Protein AF-Q9VCZ5-F1 (afdb_monomer)

InterPro domains:
  IPR009071 High mobility group box domain [PF00505] (8-77)
  IPR009071 High mobility group box domain [PS50118] (8-77)
  IPR009071 High mobility group box domain [SM00398] (7-78)
  IPR036910 High mobility group box domain superfamily [G3DSA:1.10.30.10] (4-88)
  IPR036910 High mobility group box domain superfamily [SSF47095] (7-81)
  IPR050342 High Mobility Group Box (HMGB) [PTHR48112] (7-77)

Mean predicted aligned error: 16.11 Å

GO terms:
  GO:0005634 nucleus (C, IDA)
  GO:0005705 polytene chromosome interband (C, IDA)
  GO:0005737 cytoplasm (C, IDA)

pLDDT: mean 77.51, std 17.35, range [39.66, 95.44]

Structure (mmCIF, N/CA/C/O backbone):
data_AF-Q9VCZ5-F1
#
_entry.id   AF-Q9VCZ5-F1
#
loop_
_atom_site.group_PDB
_atom_site.id
_atom_site.type_symbol
_atom_site.label_atom_id
_atom_site.label_alt_id
_atom_site.label_comp_id
_atom_site.label_asym_id
_atom_site.label_entity_id
_atom_site.label_seq_id
_atom_site.pdbx_PDB_ins_code
_atom_site.Cartn_x
_atom_site.Cartn_y
_atom_site.Cartn_z
_atom_site.occupancy
_atom_site.B_iso_or_equiv
_atom_site.auth_seq_id
_atom_site.auth_comp_id
_atom_site.auth_asym_id
_atom_site.auth_atom_id
_atom_site.pdbx_PDB_model_num
ATOM 1 N N . MET A 1 1 ? 0.330 -5.936 -29.411 1.00 39.66 1 MET A N 1
ATOM 2 C CA . MET A 1 1 ? 0.244 -4.768 -28.509 1.00 39.66 1 MET A CA 1
ATOM 3 C C . MET A 1 1 ? 1.477 -4.809 -27.631 1.00 39.66 1 MET A C 1
ATOM 5 O O . MET A 1 1 ? 1.481 -5.505 -26.626 1.00 39.66 1 MET A O 1
ATOM 9 N N . SER A 1 2 ? 2.568 -4.212 -28.101 1.00 52.47 2 SER A N 1
ATOM 10 C CA . SER A 1 2 ? 3.845 -4.243 -27.390 1.00 52.47 2 SER A CA 1
ATOM 11 C C . SER A 1 2 ? 3.726 -3.387 -26.136 1.00 52.47 2 SER A C 1
ATOM 13 O O . SER A 1 2 ? 3.218 -2.271 -26.212 1.00 52.47 2 SER A O 1
ATOM 15 N N . ASP A 1 3 ? 4.138 -3.943 -24.999 1.00 54.38 3 ASP A N 1
ATOM 16 C CA . ASP A 1 3 ? 4.230 -3.276 -23.704 1.00 54.38 3 ASP A CA 1
ATOM 17 C C . ASP A 1 3 ? 5.045 -1.981 -23.859 1.00 54.38 3 ASP A C 1
ATOM 19 O O . ASP A 1 3 ? 6.276 -1.980 -23.846 1.00 54.38 3 ASP A O 1
ATOM 23 N N . CYS A 1 4 ? 4.359 -0.860 -24.094 1.00 57.72 4 CYS A N 1
ATOM 24 C CA . CYS A 1 4 ? 4.932 0.472 -23.981 1.00 57.72 4 CYS A CA 1
ATOM 25 C C . CYS A 1 4 ? 5.221 0.672 -22.498 1.00 57.72 4 CYS A C 1
ATOM 27 O O . CYS A 1 4 ? 4.365 1.211 -21.804 1.00 57.72 4 CYS A O 1
ATOM 29 N N . GLY A 1 5 ? 6.370 0.141 -22.048 1.00 62.09 5 GLY A N 1
ATOM 30 C CA . GLY A 1 5 ? 6.793 -0.028 -20.657 1.00 62.09 5 GLY A CA 1
ATOM 31 C C . GLY A 1 5 ? 5.864 0.664 -19.682 1.00 62.09 5 GLY A C 1
ATOM 32 O O . GLY A 1 5 ? 6.031 1.857 -19.437 1.00 62.09 5 GLY A O 1
ATOM 33 N N . ALA A 1 6 ? 4.836 -0.047 -19.222 1.00 71.31 6 ALA A N 1
ATOM 34 C CA . ALA A 1 6 ? 3.757 0.579 -18.480 1.00 71.31 6 ALA A CA 1
ATOM 35 C C . ALA A 1 6 ? 4.307 1.207 -17.195 1.00 71.31 6 ALA A C 1
ATOM 37 O O . ALA A 1 6 ? 5.132 0.611 -16.496 1.00 71.31 6 ALA A O 1
ATOM 38 N N . ARG A 1 7 ? 3.848 2.424 -16.877 1.00 81.50 7 ARG A N 1
ATOM 39 C CA . ARG A 1 7 ? 4.188 3.089 -15.616 1.00 81.50 7 ARG A CA 1
ATOM 40 C C . ARG A 1 7 ? 3.918 2.125 -14.450 1.00 81.50 7 ARG A C 1
ATOM 42 O O . ARG A 1 7 ? 2.817 1.567 -14.396 1.00 81.50 7 ARG A O 1
ATOM 49 N N . PRO A 1 8 ? 4.863 1.953 -13.506 1.00 85.00 8 PRO A N 1
ATOM 50 C CA . PRO A 1 8 ? 4.647 1.150 -12.313 1.00 85.00 8 PRO A CA 1
ATOM 51 C C . PRO A 1 8 ? 3.316 1.515 -11.644 1.00 85.00 8 PRO A C 1
ATOM 53 O O . PRO A 1 8 ? 2.961 2.694 -11.548 1.00 85.00 8 PRO A O 1
ATOM 56 N N . LYS A 1 9 ? 2.556 0.510 -11.199 1.00 87.44 9 LYS A N 1
ATOM 57 C CA . LYS A 1 9 ? 1.290 0.722 -10.480 1.00 87.44 9 LYS A CA 1
ATOM 58 C C . LYS A 1 9 ? 1.572 1.090 -9.026 1.00 87.44 9 LYS A C 1
ATOM 60 O O . LYS A 1 9 ? 2.454 0.503 -8.404 1.00 87.44 9 LYS A O 1
ATOM 65 N N . LYS A 1 10 ? 0.803 2.042 -8.488 1.00 89.94 10 LYS A N 1
ATOM 66 C CA . LYS A 1 10 ? 0.902 2.453 -7.081 1.00 89.94 10 LYS A CA 1
ATOM 67 C C . LYS A 1 10 ? 0.556 1.278 -6.154 1.00 89.94 10 LYS A C 1
ATOM 69 O O . LYS A 1 10 ? -0.417 0.574 -6.435 1.00 89.94 10 LYS A O 1
ATOM 74 N N . PRO A 1 11 ? 1.301 1.086 -5.056 1.00 92.19 11 PRO A N 1
ATOM 75 C CA . PRO A 1 11 ? 1.011 0.051 -4.083 1.00 92.19 11 PRO A CA 1
ATOM 76 C C . PRO A 1 11 ? -0.225 0.423 -3.268 1.00 92.19 11 PRO A C 1
ATOM 78 O O . PRO A 1 11 ? -0.639 1.584 -3.196 1.00 92.19 11 PRO A O 1
ATOM 81 N N . ME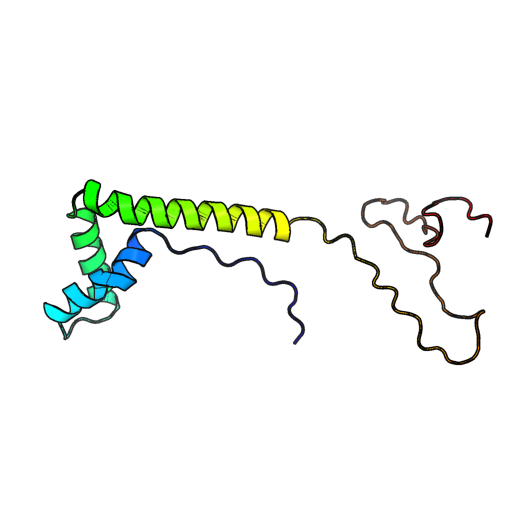T A 1 12 ? -0.822 -0.595 -2.663 1.00 92.38 12 MET A N 1
ATOM 82 C CA . MET A 1 12 ? -2.002 -0.450 -1.821 1.00 92.38 12 MET A CA 1
ATOM 83 C C . MET A 1 12 ? -1.609 0.173 -0.476 1.00 92.38 12 MET A C 1
ATOM 85 O O . MET A 1 12 ? -0.525 -0.084 0.042 1.00 92.38 12 MET A O 1
ATOM 89 N N . SER A 1 13 ? -2.485 1.002 0.092 1.00 93.44 13 SER A N 1
ATOM 90 C CA . SER A 1 13 ? -2.275 1.572 1.426 1.00 93.44 13 SER A CA 1
ATOM 91 C C . SER A 1 13 ? -2.503 0.530 2.527 1.00 93.44 13 SER A C 1
ATOM 93 O O . SER A 1 13 ? -3.158 -0.486 2.297 1.00 93.44 13 SER A O 1
ATOM 95 N N . ALA A 1 14 ? -2.029 0.819 3.743 1.00 94.38 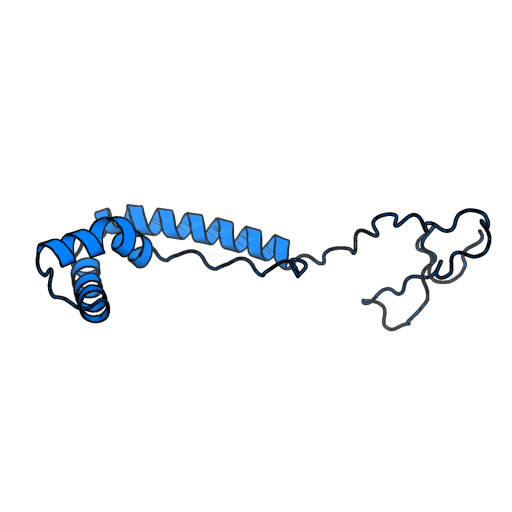14 ALA A N 1
ATOM 96 C CA . ALA A 1 14 ? -2.191 -0.042 4.921 1.00 94.38 14 ALA A CA 1
ATOM 97 C C . ALA A 1 14 ? -3.651 -0.463 5.150 1.00 94.38 14 ALA A C 1
ATOM 99 O O . ALA A 1 14 ? -3.954 -1.644 5.292 1.00 94.38 14 ALA A O 1
ATOM 100 N N . PHE A 1 15 ? -4.567 0.506 5.068 1.00 93.75 15 PHE A N 1
ATOM 101 C CA . PHE A 1 15 ? -6.004 0.264 5.162 1.00 93.75 15 PHE A CA 1
ATOM 102 C C . PHE A 1 15 ? -6.500 -0.725 4.101 1.00 93.75 15 PHE A C 1
ATOM 104 O O . PHE A 1 15 ? -7.271 -1.623 4.413 1.00 93.75 15 PHE A O 1
ATOM 111 N N . MET A 1 16 ? -6.048 -0.595 2.850 1.00 94.12 16 MET A N 1
ATOM 112 C CA . MET A 1 16 ? -6.469 -1.488 1.765 1.00 94.12 16 MET A CA 1
ATOM 113 C C . MET A 1 16 ? -5.896 -2.900 1.927 1.00 94.12 16 MET A C 1
ATOM 115 O O . MET A 1 16 ? -6.578 -3.867 1.592 1.00 94.12 16 MET A O 1
ATOM 119 N N . LEU A 1 17 ? -4.674 -3.031 2.456 1.00 94.12 17 LEU A N 1
ATOM 120 C CA . LEU A 1 17 ? -4.080 -4.329 2.788 1.00 94.12 17 LEU A CA 1
ATOM 121 C C . LEU A 1 17 ? -4.907 -5.043 3.863 1.00 94.12 17 LEU A C 1
ATOM 123 O O . LEU A 1 17 ? -5.332 -6.176 3.642 1.00 94.12 17 LEU A O 1
ATOM 127 N N . TRP A 1 18 ? -5.215 -4.349 4.961 1.00 94.81 18 TRP A N 1
ATOM 128 C CA . TRP A 1 18 ? -6.066 -4.869 6.033 1.00 94.81 18 TRP A CA 1
ATOM 129 C C . TRP A 1 18 ? -7.493 -5.178 5.558 1.00 94.81 18 TRP A C 1
ATOM 131 O O . TRP A 1 18 ? -8.046 -6.238 5.847 1.00 94.81 18 TRP A O 1
ATOM 141 N N . MET A 1 19 ? -8.092 -4.284 4.765 1.00 93.88 19 MET A N 1
ATOM 142 C CA . MET A 1 19 ? -9.443 -4.468 4.235 1.00 93.88 19 MET A CA 1
ATOM 143 C C . MET A 1 19 ? -9.530 -5.739 3.373 1.00 93.88 19 MET A C 1
ATOM 145 O O . MET A 1 19 ? -10.522 -6.465 3.440 1.00 93.88 19 MET A O 1
ATOM 149 N N . ASN A 1 20 ? -8.496 -6.035 2.582 1.00 93.19 20 ASN A N 1
ATOM 150 C CA . ASN A 1 20 ? -8.459 -7.224 1.732 1.00 93.19 20 ASN A CA 1
ATOM 151 C C . ASN A 1 20 ? -8.139 -8.515 2.495 1.00 93.19 20 ASN A C 1
ATOM 153 O O . ASN A 1 20 ? -8.629 -9.574 2.101 1.00 93.19 20 ASN A O 1
ATOM 157 N N . SER A 1 21 ? -7.330 -8.451 3.554 1.00 91.38 21 SER A N 1
ATOM 158 C CA . SER A 1 21 ? -6.908 -9.631 4.313 1.00 91.38 21 SER A CA 1
ATOM 159 C C . SER A 1 21 ? -7.985 -10.103 5.296 1.00 91.38 21 SER A C 1
ATOM 161 O O . SER A 1 21 ? -8.428 -11.257 5.227 1.00 91.38 21 SER A O 1
ATOM 163 N N . THR A 1 22 ? -8.434 -9.209 6.176 1.00 90.75 22 THR A N 1
ATOM 164 C CA . THR A 1 22 ? -9.311 -9.513 7.317 1.00 90.75 22 THR A CA 1
ATOM 165 C C . THR A 1 22 ? -10.559 -8.644 7.347 1.00 90.75 22 THR A C 1
ATOM 167 O O . THR A 1 22 ? -11.644 -9.182 7.568 1.00 90.75 22 THR A O 1
ATOM 170 N N . GLY A 1 23 ? -10.454 -7.344 7.049 1.00 90.56 23 GLY A N 1
ATOM 171 C CA . GLY A 1 23 ? -11.559 -6.392 7.208 1.00 90.56 23 GLY A CA 1
ATOM 172 C C . GLY A 1 23 ? -12.835 -6.806 6.463 1.00 90.56 23 GLY A C 1
ATOM 173 O O . GLY A 1 23 ? -13.897 -6.923 7.068 1.00 90.56 23 GLY A O 1
ATOM 174 N N . ARG A 1 24 ? -12.741 -7.140 5.167 1.00 91.19 24 ARG A N 1
ATOM 175 C CA . ARG A 1 24 ? -13.900 -7.601 4.372 1.00 91.19 24 ARG A CA 1
ATOM 176 C C . ARG A 1 24 ? -14.535 -8.873 4.915 1.00 91.19 24 ARG A C 1
ATOM 178 O O . ARG A 1 24 ? -15.750 -9.007 4.839 1.00 91.19 24 ARG A O 1
ATOM 185 N N . LYS A 1 25 ? -13.729 -9.820 5.399 1.00 92.12 25 LYS A N 1
ATOM 186 C CA . LYS A 1 25 ? -14.233 -11.101 5.912 1.00 92.12 25 LYS A CA 1
ATOM 187 C C . LYS A 1 25 ? -14.973 -10.894 7.225 1.00 92.12 25 LYS A C 1
ATOM 189 O O . LYS A 1 25 ? -16.052 -11.442 7.388 1.00 92.12 25 LYS A O 1
ATOM 194 N N . HIS A 1 26 ? -14.409 -10.076 8.109 1.00 91.75 26 HIS A N 1
ATOM 195 C CA . HIS A 1 26 ? -15.014 -9.758 9.393 1.00 91.75 26 HIS A CA 1
ATOM 196 C C . HIS A 1 26 ? -16.366 -9.057 9.208 1.00 91.75 26 HIS A C 1
ATOM 198 O O . HIS A 1 26 ? -17.377 -9.532 9.708 1.00 91.75 26 HIS A O 1
ATOM 204 N N . ILE A 1 27 ? -16.416 -8.028 8.358 1.00 92.94 27 ILE A N 1
ATOM 205 C CA . ILE A 1 27 ? -17.655 -7.278 8.111 1.00 92.94 27 ILE A CA 1
ATOM 206 C C . ILE A 1 27 ? -18.703 -8.137 7.405 1.00 92.94 27 ILE A C 1
ATOM 208 O O . ILE A 1 27 ? -19.872 -8.061 7.750 1.00 92.94 27 ILE A O 1
ATOM 212 N N . LYS A 1 28 ? -18.309 -8.978 6.440 1.00 90.56 28 LYS A N 1
ATOM 213 C CA . LYS A 1 28 ? -19.252 -9.897 5.783 1.00 90.56 28 LYS A CA 1
ATOM 214 C C . LYS A 1 28 ? -19.755 -11.008 6.702 1.00 90.56 28 LYS A C 1
ATOM 216 O O . LYS A 1 28 ? -20.814 -11.558 6.432 1.00 90.56 28 LYS A O 1
ATOM 221 N N . ALA A 1 29 ? -18.999 -11.368 7.739 1.00 92.25 29 ALA A N 1
ATOM 222 C CA . ALA A 1 29 ? -19.454 -12.332 8.733 1.00 92.25 29 ALA A CA 1
ATOM 223 C C . ALA A 1 29 ? -20.512 -11.715 9.659 1.00 92.25 29 ALA A C 1
ATOM 225 O O . ALA A 1 29 ? -21.490 -12.382 9.980 1.00 92.25 29 ALA A O 1
ATOM 226 N N . GLU A 1 30 ? -20.344 -10.447 10.046 1.00 91.81 30 GLU A N 1
ATOM 227 C CA . GLU A 1 30 ? -21.342 -9.715 10.840 1.00 91.81 30 GLU A CA 1
ATOM 228 C C . GLU A 1 30 ? -22.558 -9.289 10.005 1.00 91.81 30 GLU A C 1
ATOM 230 O O . GLU A 1 30 ? -23.693 -9.330 10.473 1.00 91.81 30 GLU A O 1
ATOM 235 N N . HIS A 1 31 ? -22.321 -8.900 8.752 1.00 90.81 31 HIS A N 1
ATOM 236 C CA . HIS A 1 31 ? -23.317 -8.345 7.845 1.00 90.81 31 HIS A CA 1
ATOM 237 C C . HIS A 1 31 ? -23.158 -8.934 6.431 1.00 90.81 31 HIS A C 1
ATOM 239 O O . HIS A 1 31 ? -22.560 -8.304 5.549 1.00 90.81 31 HIS A O 1
ATOM 245 N N . PRO A 1 32 ? -23.683 -10.147 6.181 1.00 90.06 32 PRO A N 1
ATOM 246 C CA . PRO A 1 32 ? -23.552 -10.810 4.882 1.00 90.06 32 PRO A CA 1
ATOM 247 C C . PRO A 1 32 ? -24.302 -10.090 3.751 1.00 90.06 32 PRO A C 1
ATOM 249 O O . PRO A 1 32 ? -23.878 -10.180 2.599 1.00 90.06 32 PRO A O 1
ATOM 252 N N . ASP A 1 33 ? -25.358 -9.339 4.079 1.00 92.38 33 ASP A N 1
ATOM 253 C CA . ASP A 1 33 ? -26.207 -8.628 3.112 1.00 92.38 33 ASP A CA 1
ATOM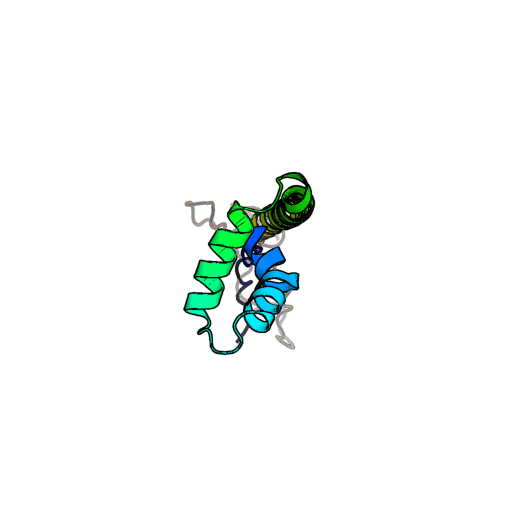 254 C C . ASP A 1 33 ? -25.648 -7.261 2.685 1.00 92.38 33 ASP A C 1
ATOM 256 O O . ASP A 1 33 ? -26.193 -6.621 1.784 1.00 92.38 33 ASP A O 1
ATOM 260 N N . PHE A 1 34 ? -24.561 -6.794 3.310 1.00 91.00 34 PHE A N 1
ATOM 261 C CA . PHE A 1 34 ? -23.997 -5.484 2.998 1.00 91.00 34 PHE A CA 1
ATOM 262 C C . PHE A 1 34 ? -23.428 -5.421 1.581 1.00 91.00 34 PHE A C 1
ATOM 264 O O . PHE A 1 34 ? -22.619 -6.248 1.141 1.00 91.00 34 PHE A O 1
ATOM 271 N N . SER A 1 35 ? -23.782 -4.339 0.892 1.00 93.00 35 SER A N 1
ATOM 272 C CA . SER A 1 35 ? -23.170 -3.941 -0.367 1.00 93.00 35 SER A CA 1
ATOM 273 C C . SER A 1 35 ? -21.677 -3.655 -0.185 1.00 93.00 35 SER A C 1
ATOM 275 O O . SER A 1 35 ? -21.203 -3.265 0.882 1.00 93.00 35 SER A O 1
ATOM 277 N N . VAL A 1 36 ? -20.902 -3.766 -1.268 1.00 90.81 36 VAL A N 1
ATOM 278 C CA . VAL A 1 36 ? -19.459 -3.453 -1.280 1.00 90.81 36 VAL A CA 1
ATOM 279 C C . VAL A 1 36 ? -19.176 -2.032 -0.767 1.00 90.81 36 VAL A C 1
ATOM 281 O O . VAL A 1 36 ? -18.138 -1.790 -0.143 1.00 90.81 36 VAL A O 1
ATOM 284 N N . GLN A 1 37 ? -20.101 -1.098 -1.007 1.00 92.50 37 GLN A N 1
ATOM 285 C CA . GLN A 1 37 ? -19.998 0.275 -0.513 1.00 92.50 37 GLN A CA 1
ATOM 286 C C . GLN A 1 37 ? -20.154 0.336 1.012 1.00 92.50 37 GLN A C 1
ATOM 288 O O . GLN A 1 37 ? -19.309 0.922 1.685 1.00 92.50 37 GLN A O 1
ATOM 293 N N . GLU A 1 38 ? -21.164 -0.335 1.566 1.00 93.81 38 GLU A N 1
ATOM 294 C CA . GLU A 1 38 ? -21.428 -0.390 3.011 1.00 93.81 38 GLU A CA 1
ATOM 295 C C . GLU A 1 38 ? -20.294 -1.095 3.762 1.00 93.81 38 GLU A C 1
ATOM 297 O O . GLU A 1 38 ? -19.821 -0.597 4.785 1.00 93.81 38 GLU A O 1
ATOM 302 N N . VAL A 1 39 ? -19.754 -2.181 3.194 1.00 93.44 39 VAL A N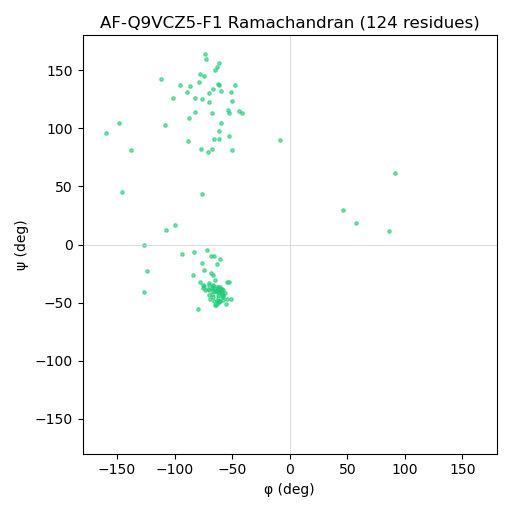 1
ATOM 303 C CA . VAL A 1 39 ? -18.560 -2.860 3.723 1.00 93.44 39 VAL A CA 1
ATOM 304 C C . VAL A 1 39 ? -17.363 -1.908 3.781 1.00 93.44 39 VAL A C 1
ATOM 306 O O . VAL A 1 39 ? -16.585 -1.936 4.732 1.00 93.44 39 VAL A O 1
ATOM 309 N N . SER A 1 40 ? -17.207 -1.037 2.783 1.00 91.81 40 SER A N 1
ATOM 310 C CA . SER A 1 40 ? -16.104 -0.070 2.753 1.00 91.81 40 SER A CA 1
ATOM 311 C C . SER A 1 40 ? -16.260 1.017 3.821 1.00 91.81 40 SER A C 1
ATOM 313 O O . SER A 1 40 ? -15.270 1.383 4.456 1.00 91.81 40 SER A O 1
ATOM 315 N N . VAL A 1 41 ? -17.488 1.495 4.057 1.00 94.00 41 VAL A N 1
ATOM 316 C CA . VAL A 1 41 ? -17.795 2.466 5.122 1.00 94.00 41 VAL A CA 1
ATOM 317 C C . VAL A 1 41 ? -17.531 1.846 6.492 1.00 94.00 41 VAL A C 1
ATOM 319 O O . VAL A 1 41 ? -16.741 2.393 7.265 1.00 94.00 41 VAL A O 1
ATOM 322 N N . LYS A 1 42 ? -18.091 0.659 6.759 1.00 93.56 42 LYS A N 1
ATOM 323 C CA . LYS A 1 42 ? -17.910 -0.038 8.039 1.00 93.56 42 LYS A CA 1
ATOM 324 C C . LYS A 1 42 ? -16.452 -0.408 8.298 1.00 93.56 42 LYS A C 1
ATOM 326 O O . LYS A 1 42 ? -15.953 -0.248 9.409 1.00 93.56 42 LYS A O 1
ATOM 331 N N . GLY A 1 43 ? -15.731 -0.813 7.253 1.00 94.81 43 GLY A N 1
ATOM 332 C CA . GLY A 1 43 ? -14.299 -1.077 7.337 1.00 94.81 43 GLY A CA 1
ATOM 333 C C . GLY A 1 43 ? -13.495 0.165 7.698 1.00 94.81 43 GLY A C 1
ATOM 334 O O . GLY A 1 43 ? -12.550 0.065 8.472 1.00 94.81 43 GLY A O 1
ATOM 335 N N . GLY A 1 44 ? -13.884 1.340 7.201 1.00 94.44 44 GLY A N 1
ATOM 336 C CA . GLY A 1 44 ? -13.274 2.608 7.599 1.00 94.44 44 GLY A CA 1
ATOM 337 C C . GLY A 1 44 ? -13.481 2.936 9.082 1.00 94.44 44 GLY A C 1
ATOM 338 O O . GLY A 1 44 ? -12.550 3.408 9.733 1.00 94.44 44 GLY A O 1
ATOM 339 N N . GLU A 1 45 ? -14.669 2.661 9.626 1.00 94.19 45 GLU A N 1
ATOM 340 C CA . GLU A 1 45 ? -14.967 2.838 11.056 1.00 94.19 45 GLU A CA 1
ATOM 341 C C . GLU A 1 45 ? -14.130 1.898 11.925 1.00 94.19 45 GLU A C 1
ATOM 343 O O . GLU A 1 45 ? -13.424 2.354 12.825 1.00 94.19 45 GLU A O 1
ATOM 348 N N . MET A 1 46 ? -14.147 0.601 11.607 1.00 92.38 46 MET A N 1
ATOM 349 C CA . MET A 1 46 ? -13.357 -0.413 12.309 1.00 92.38 46 MET A CA 1
ATOM 350 C C . MET A 1 46 ? -11.863 -0.097 12.245 1.00 92.38 46 MET A C 1
ATOM 352 O O . MET A 1 46 ? -11.182 -0.137 13.263 1.00 92.38 46 MET A O 1
ATOM 356 N N . TRP A 1 47 ? -11.356 0.299 11.073 1.00 94.38 47 TRP A N 1
ATOM 357 C CA . TRP A 1 47 ? -9.957 0.686 10.918 1.00 94.38 47 TRP A CA 1
ATOM 358 C C . TRP A 1 47 ? -9.577 1.855 11.821 1.00 94.38 47 TRP A C 1
ATOM 360 O O . TRP A 1 47 ? -8.506 1.831 12.415 1.00 94.38 47 TRP A O 1
ATOM 370 N N . ARG A 1 48 ? -10.432 2.874 11.961 1.00 92.94 48 ARG A N 1
ATOM 371 C CA . ARG A 1 48 ? -10.160 3.992 12.877 1.00 92.94 48 ARG A CA 1
ATOM 372 C C . ARG A 1 48 ? -10.165 3.543 14.337 1.00 92.94 48 ARG A C 1
ATOM 374 O O . ARG A 1 48 ? -9.316 4.022 15.083 1.00 92.94 48 ARG A O 1
ATOM 381 N N . ALA A 1 49 ? -11.062 2.626 14.698 1.00 93.75 49 ALA A N 1
ATOM 382 C CA . ALA A 1 49 ? -11.213 2.099 16.053 1.00 93.75 49 ALA A CA 1
ATOM 383 C C . ALA A 1 49 ? -10.110 1.110 16.483 1.00 93.75 49 ALA A C 1
ATOM 385 O O . ALA A 1 49 ? -9.905 0.937 17.680 1.00 93.75 49 ALA A O 1
ATOM 386 N N . MET A 1 50 ? -9.399 0.469 15.547 1.00 91.56 50 MET A N 1
ATOM 387 C CA . MET A 1 50 ? -8.289 -0.437 15.879 1.00 91.56 50 MET A CA 1
ATOM 388 C C . MET A 1 50 ? -7.134 0.281 16.587 1.00 91.56 50 MET A C 1
ATOM 390 O O . MET A 1 50 ? -6.884 1.466 16.346 1.00 91.56 50 MET A O 1
ATOM 394 N N . ALA A 1 51 ? -6.389 -0.461 17.407 1.00 93.38 51 ALA A N 1
ATOM 395 C CA . ALA A 1 51 ? -5.197 0.041 18.078 1.00 93.38 51 ALA A CA 1
ATOM 396 C C . ALA A 1 51 ? -4.094 0.394 17.071 1.00 93.38 51 ALA A C 1
ATOM 398 O O . ALA A 1 51 ? -3.980 -0.211 16.002 1.00 93.38 51 ALA A O 1
ATOM 399 N N . ASP A 1 52 ? -3.261 1.375 17.418 1.00 92.94 52 ASP A N 1
ATOM 400 C CA . ASP A 1 52 ? -2.143 1.766 16.559 1.00 92.94 52 ASP A CA 1
ATOM 401 C C . ASP A 1 52 ? -1.112 0.639 16.428 1.00 92.94 52 ASP A C 1
ATOM 403 O O . ASP A 1 52 ? -0.565 0.459 15.348 1.00 92.94 52 ASP A O 1
ATOM 407 N N . GLU A 1 53 ? -0.949 -0.201 17.453 1.00 93.25 53 GLU A N 1
ATOM 408 C CA . GLU A 1 53 ? -0.098 -1.400 17.420 1.00 93.25 53 GLU A CA 1
ATOM 409 C C . GLU A 1 53 ? -0.498 -2.377 16.305 1.00 93.25 53 GLU A C 1
ATOM 411 O O . GLU A 1 53 ? 0.339 -2.781 15.495 1.00 93.25 53 GLU A O 1
ATOM 416 N N . ASP A 1 54 ? -1.793 -2.677 16.179 1.00 91.19 54 ASP A N 1
ATOM 417 C CA . ASP A 1 54 ? -2.302 -3.536 15.106 1.00 91.19 54 ASP A CA 1
ATOM 418 C C . ASP A 1 54 ? -2.143 -2.874 13.734 1.00 91.19 54 ASP A C 1
ATOM 420 O O . ASP A 1 54 ? -1.890 -3.540 12.727 1.00 91.19 54 ASP A O 1
ATOM 424 N N . LYS A 1 55 ? -2.284 -1.543 13.676 1.00 93.19 55 LYS A N 1
ATOM 425 C CA . LYS A 1 55 ? -2.103 -0.771 12.442 1.00 93.19 55 LYS A CA 1
ATOM 426 C C . LYS A 1 55 ? -0.642 -0.731 12.004 1.00 93.19 55 LYS A C 1
ATOM 428 O O . LYS A 1 55 ? -0.420 -0.710 10.792 1.00 93.19 55 LYS A O 1
ATOM 433 N N . ILE A 1 56 ? 0.321 -0.721 12.932 1.00 95.31 56 ILE A N 1
ATOM 434 C CA . ILE A 1 56 ? 1.760 -0.606 12.639 1.00 95.31 56 ILE A CA 1
ATOM 435 C C . ILE A 1 56 ? 2.189 -1.692 11.656 1.00 95.31 56 ILE A C 1
ATOM 437 O O . ILE A 1 56 ? 2.774 -1.363 10.629 1.00 95.31 56 ILE A O 1
ATOM 441 N N . VAL A 1 57 ? 1.792 -2.950 11.867 1.00 93.19 57 VAL A N 1
ATOM 442 C CA . VAL A 1 57 ? 2.154 -4.066 10.970 1.00 93.19 57 VAL A CA 1
ATOM 443 C C . VAL A 1 57 ? 1.714 -3.800 9.519 1.00 93.19 57 VAL A C 1
ATOM 445 O O . VAL A 1 57 ? 2.461 -4.026 8.562 1.00 93.19 57 VAL A O 1
ATOM 448 N N . TRP A 1 58 ? 0.510 -3.254 9.327 1.00 95.00 58 TRP A N 1
ATOM 449 C CA . TRP A 1 58 ? -0.003 -2.905 7.997 1.00 95.00 58 TRP A CA 1
ATOM 450 C C . TRP A 1 58 ? 0.634 -1.631 7.437 1.00 95.00 58 TRP A C 1
ATOM 452 O O . TRP A 1 58 ? 0.831 -1.521 6.224 1.00 95.00 58 TRP A O 1
ATOM 462 N N . GLN A 1 59 ? 0.938 -0.656 8.295 1.00 94.88 59 GLN A N 1
ATOM 463 C CA . GLN A 1 59 ? 1.608 0.588 7.922 1.00 94.88 59 GLN A CA 1
ATOM 464 C C . GLN A 1 59 ? 3.047 0.342 7.481 1.00 94.88 59 GLN A C 1
ATOM 466 O O . GLN A 1 59 ? 3.458 0.892 6.460 1.00 94.88 59 GLN A O 1
ATOM 471 N N . GLU A 1 60 ? 3.786 -0.516 8.176 1.00 95.44 60 GLU A N 1
ATOM 472 C CA . GLU A 1 60 ? 5.130 -0.948 7.798 1.00 95.44 60 GLU A CA 1
ATOM 473 C C . GLU A 1 60 ? 5.105 -1.669 6.452 1.00 95.44 60 GLU A C 1
ATOM 475 O O . GLU A 1 60 ? 5.841 -1.293 5.540 1.00 95.44 60 GLU A O 1
ATOM 480 N N . SER A 1 61 ? 4.186 -2.624 6.269 1.00 93.00 61 SER A N 1
ATOM 481 C CA . SER A 1 61 ? 4.018 -3.322 4.989 1.00 93.00 61 SER A CA 1
ATOM 482 C C . SER A 1 61 ? 3.719 -2.353 3.835 1.00 93.00 61 SER A C 1
ATOM 484 O O . SER A 1 61 ? 4.356 -2.409 2.779 1.00 93.00 61 SER A O 1
ATOM 486 N N . ALA A 1 62 ? 2.809 -1.396 4.046 1.00 94.31 62 ALA A N 1
ATOM 487 C CA . ALA A 1 62 ? 2.491 -0.373 3.052 1.00 94.31 62 ALA A CA 1
ATOM 488 C C . ALA A 1 62 ? 3.664 0.585 2.789 1.00 94.31 62 ALA A C 1
ATOM 490 O O . ALA A 1 62 ? 3.870 1.013 1.651 1.00 94.31 62 ALA A O 1
ATOM 491 N N . THR A 1 63 ? 4.443 0.916 3.820 1.00 94.81 63 THR A N 1
ATOM 492 C CA . THR A 1 63 ? 5.625 1.781 3.717 1.00 94.81 63 THR A CA 1
ATOM 493 C C . THR A 1 63 ? 6.720 1.105 2.901 1.00 94.81 63 THR A C 1
ATOM 495 O O . THR A 1 63 ? 7.255 1.723 1.978 1.00 94.81 63 THR A O 1
ATOM 498 N N . THR A 1 64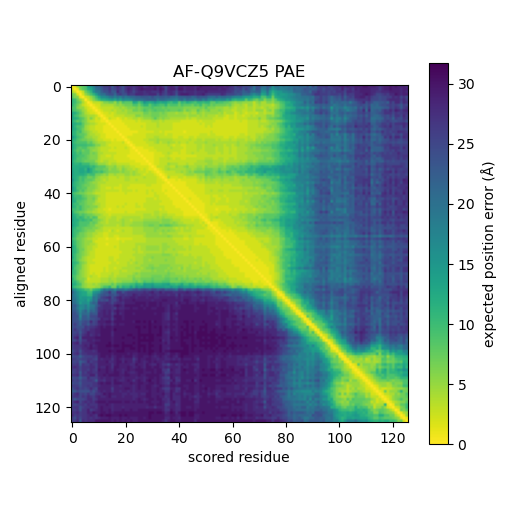 ? 6.986 -0.176 3.156 1.00 94.88 64 THR A N 1
ATOM 499 C CA . THR A 1 64 ? 7.926 -0.992 2.377 1.00 94.88 64 THR A CA 1
ATOM 500 C C . THR A 1 64 ? 7.488 -1.091 0.918 1.00 94.88 64 THR A C 1
ATOM 502 O O . THR A 1 64 ? 8.258 -0.758 0.018 1.00 94.88 64 THR A O 1
ATOM 505 N N . ALA A 1 65 ? 6.216 -1.412 0.659 1.00 93.44 65 ALA A N 1
ATOM 506 C CA . ALA A 1 65 ? 5.686 -1.462 -0.705 1.00 93.44 65 ALA A CA 1
ATOM 507 C C . ALA A 1 65 ? 5.786 -0.100 -1.426 1.00 93.44 65 ALA A C 1
ATOM 509 O O . ALA A 1 65 ? 6.065 -0.031 -2.626 1.00 93.44 65 ALA A O 1
ATOM 510 N N . MET A 1 66 ? 5.590 1.007 -0.700 1.00 92.12 66 MET A N 1
ATOM 511 C CA . MET A 1 66 ? 5.776 2.364 -1.221 1.00 92.12 66 MET A CA 1
ATOM 512 C C . MET A 1 66 ? 7.240 2.680 -1.539 1.00 92.12 66 MET A C 1
ATOM 514 O O . MET A 1 66 ? 7.507 3.369 -2.528 1.00 92.12 66 MET A O 1
ATOM 518 N N . ALA A 1 67 ? 8.188 2.195 -0.737 1.00 94.06 67 ALA A N 1
ATOM 519 C CA . ALA A 1 67 ? 9.614 2.354 -1.000 1.00 94.06 67 ALA A CA 1
ATOM 520 C C . ALA A 1 67 ? 10.020 1.642 -2.301 1.00 94.06 67 ALA A C 1
ATOM 522 O O . ALA A 1 67 ? 10.590 2.280 -3.189 1.00 94.06 67 ALA A O 1
ATOM 523 N N . GLU A 1 68 ? 9.612 0.383 -2.479 1.00 92.44 68 GLU A N 1
ATOM 524 C CA . GLU A 1 68 ? 9.848 -0.371 -3.719 1.00 92.44 68 GLU A CA 1
ATOM 525 C C . GLU A 1 68 ? 9.208 0.300 -4.939 1.00 92.44 68 GLU A C 1
ATOM 527 O O . GLU A 1 68 ? 9.788 0.368 -6.023 1.00 92.44 68 GLU A O 1
ATOM 532 N N . TYR A 1 69 ? 7.991 0.823 -4.780 1.00 92.75 69 TYR A N 1
ATOM 533 C CA . TYR A 1 69 ? 7.309 1.543 -5.848 1.00 92.75 69 TYR A CA 1
ATOM 534 C C . TYR A 1 69 ? 8.073 2.795 -6.284 1.00 92.75 69 TYR A C 1
ATOM 536 O O . TYR A 1 69 ? 8.185 3.063 -7.481 1.00 92.75 69 TYR A O 1
ATOM 544 N N . LYS A 1 70 ? 8.625 3.558 -5.332 1.00 91.06 70 LYS A N 1
ATOM 545 C CA . LYS A 1 70 ? 9.460 4.727 -5.637 1.00 91.06 70 LYS A CA 1
ATOM 546 C C . LYS A 1 70 ? 10.717 4.329 -6.403 1.00 91.06 70 LYS A C 1
ATOM 548 O O . LYS A 1 70 ? 11.104 5.047 -7.320 1.00 91.06 70 LYS A O 1
ATOM 553 N N . GLU A 1 71 ? 11.337 3.202 -6.069 1.00 90.75 71 GLU A N 1
ATOM 554 C CA . GLU A 1 71 ? 12.493 2.690 -6.805 1.00 90.75 71 GLU A CA 1
ATOM 555 C C . GLU A 1 71 ? 12.124 2.284 -8.237 1.00 90.75 71 GLU A C 1
ATOM 557 O O . GLU A 1 71 ? 12.743 2.755 -9.192 1.00 90.75 71 GLU A O 1
ATOM 562 N N . LYS A 1 72 ? 11.043 1.513 -8.405 1.00 88.19 72 LYS A N 1
ATOM 563 C CA . LYS A 1 72 ? 10.517 1.139 -9.728 1.00 88.19 72 LYS A CA 1
ATOM 564 C C . LYS A 1 72 ? 10.168 2.367 -10.566 1.00 88.19 72 LYS A C 1
ATOM 566 O O . LYS A 1 72 ? 10.435 2.391 -11.762 1.00 88.19 72 LYS A O 1
ATOM 571 N N . LEU A 1 73 ? 9.606 3.410 -9.952 1.00 87.38 73 LEU A N 1
ATOM 572 C CA . LEU A 1 73 ? 9.347 4.683 -10.627 1.00 87.38 73 LEU A CA 1
ATOM 573 C C . LEU A 1 73 ? 10.628 5.392 -11.067 1.00 87.38 73 LEU A C 1
ATOM 575 O O . LEU A 1 73 ? 10.641 5.957 -12.155 1.00 87.38 73 LEU A O 1
ATOM 579 N N . LYS A 1 74 ? 11.690 5.381 -10.252 1.00 87.06 74 LYS A N 1
ATOM 580 C CA . LYS A 1 74 ? 12.985 5.965 -10.637 1.00 87.06 74 LYS A CA 1
ATOM 581 C C . LYS A 1 74 ? 13.572 5.240 -11.844 1.00 87.06 74 LYS A C 1
ATOM 583 O O . LYS A 1 74 ? 13.982 5.898 -12.790 1.00 87.06 74 LYS A O 1
ATOM 588 N N . GLN A 1 75 ? 13.552 3.908 -11.833 1.00 82.12 75 GLN A N 1
ATOM 589 C CA . GLN A 1 75 ? 14.008 3.090 -12.961 1.00 82.12 75 GLN A CA 1
ATOM 590 C C . GLN A 1 75 ? 13.148 3.316 -14.212 1.00 82.12 75 GLN A C 1
ATOM 592 O O . GLN A 1 75 ? 13.662 3.346 -15.323 1.00 82.12 75 GLN A O 1
ATOM 597 N N . TRP A 1 76 ? 11.840 3.513 -14.031 1.00 83.31 76 TRP A N 1
ATOM 598 C CA . TRP A 1 76 ? 10.917 3.795 -15.127 1.00 83.31 76 TRP A CA 1
ATOM 599 C C . TRP A 1 76 ? 11.104 5.194 -15.732 1.00 83.31 76 TRP A C 1
ATOM 601 O O . TRP A 1 76 ? 11.016 5.343 -16.947 1.00 83.31 76 TRP A O 1
ATOM 611 N N . ASN A 1 77 ? 11.378 6.199 -14.896 1.00 78.19 77 ASN A N 1
ATOM 612 C CA . ASN A 1 77 ? 11.679 7.569 -15.319 1.00 78.19 77 ASN A CA 1
ATOM 613 C C . ASN A 1 77 ? 13.096 7.725 -15.879 1.00 78.19 77 ASN A C 1
ATOM 615 O O . ASN A 1 77 ? 13.385 8.761 -16.478 1.00 78.19 77 ASN A O 1
ATOM 619 N N . PHE A 1 78 ? 13.994 6.763 -15.641 1.00 72.12 78 PHE A N 1
ATOM 620 C CA . PHE A 1 78 ? 15.335 6.835 -16.198 1.00 72.12 78 PHE A CA 1
ATOM 621 C C . PHE A 1 78 ? 15.205 6.875 -17.722 1.00 72.12 78 PHE A C 1
ATOM 623 O O . PHE A 1 78 ? 14.450 6.062 -18.272 1.00 72.12 78 PHE A O 1
ATOM 630 N N . PRO A 1 79 ? 15.895 7.804 -18.413 1.00 63.03 79 PRO A N 1
ATOM 631 C CA . PRO A 1 79 ? 15.947 7.779 -19.859 1.00 63.03 79 PRO A CA 1
ATOM 632 C C . PRO A 1 79 ? 16.409 6.382 -20.228 1.00 63.03 79 PRO A C 1
ATOM 634 O O . PRO A 1 79 ? 17.520 5.977 -19.887 1.00 63.03 79 PRO A O 1
ATOM 637 N N . LYS A 1 80 ? 15.529 5.600 -20.853 1.00 60.56 80 LYS A N 1
ATOM 638 C CA . LYS A 1 80 ? 15.961 4.375 -21.498 1.00 60.56 80 LYS A CA 1
ATOM 639 C C . LYS A 1 80 ? 16.835 4.880 -22.622 1.00 60.56 80 LYS A C 1
ATOM 641 O O . LYS A 1 80 ? 16.313 5.228 -23.678 1.00 60.56 80 LYS A O 1
ATOM 646 N N . GLU A 1 81 ? 18.133 5.011 -22.346 1.00 53.34 81 GLU A N 1
ATOM 647 C CA . GLU A 1 81 ? 19.140 5.122 -23.379 1.00 53.34 81 GLU A CA 1
ATOM 648 C C . GLU A 1 81 ? 18.729 4.068 -24.375 1.00 53.34 81 GLU A C 1
ATOM 650 O O . GLU A 1 81 ? 18.542 2.905 -23.996 1.00 53.34 81 GLU A O 1
ATOM 655 N N . HIS A 1 82 ? 18.349 4.544 -25.558 1.00 53.09 82 HIS A N 1
ATOM 656 C CA . HIS A 1 82 ? 17.763 3.731 -26.591 1.00 53.09 82 HIS A CA 1
ATOM 657 C C . HIS A 1 82 ? 18.853 2.724 -26.890 1.00 53.09 82 HIS A C 1
ATOM 659 O O . HIS A 1 82 ? 19.776 3.036 -27.640 1.00 53.09 82 HIS A O 1
ATOM 665 N N . ARG A 1 83 ? 18.819 1.578 -26.190 1.00 47.84 83 ARG A N 1
ATOM 666 C CA . ARG A 1 83 ? 19.767 0.494 -26.346 1.00 47.84 83 ARG A CA 1
ATOM 667 C C . ARG A 1 83 ? 19.512 0.133 -27.770 1.00 47.84 83 ARG A C 1
ATOM 669 O O . ARG A 1 83 ? 18.479 -0.460 -28.080 1.00 47.84 83 ARG A O 1
ATOM 676 N N . PHE A 1 84 ? 20.367 0.665 -28.626 1.00 50.34 84 PHE A N 1
ATOM 677 C CA . PHE A 1 84 ? 20.285 0.504 -30.043 1.00 50.34 84 PHE A CA 1
ATOM 678 C C . PHE A 1 84 ? 20.670 -0.949 -30.206 1.00 50.34 84 PHE A C 1
ATOM 680 O O . PHE A 1 84 ? 21.838 -1.270 -30.363 1.00 50.34 84 PHE A O 1
ATOM 687 N N . SER A 1 85 ? 19.702 -1.836 -29.953 1.00 49.38 85 SER A N 1
ATOM 688 C CA . SER A 1 85 ? 19.841 -3.253 -30.172 1.00 49.38 85 SER A CA 1
ATOM 689 C C . SER A 1 85 ? 20.283 -3.294 -31.601 1.00 49.38 85 SER A C 1
ATOM 691 O O . SER A 1 85 ? 19.550 -2.758 -32.442 1.00 49.38 85 SER A O 1
ATOM 693 N N . ASP A 1 86 ? 21.501 -3.786 -31.800 1.00 53.69 86 ASP A N 1
ATOM 694 C CA . ASP A 1 86 ? 22.149 -3.989 -33.076 1.00 53.69 86 ASP A CA 1
ATOM 695 C C . ASP A 1 86 ? 21.172 -4.757 -33.951 1.00 53.69 86 ASP A C 1
ATOM 697 O O . ASP A 1 86 ? 21.180 -5.982 -34.036 1.00 53.69 86 ASP A O 1
ATOM 701 N N . THR A 1 87 ? 20.238 -4.012 -34.533 1.00 49.78 87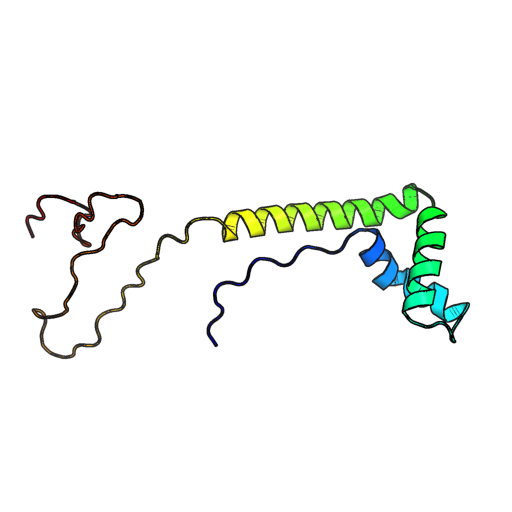 THR A N 1
ATOM 702 C CA . THR A 1 87 ? 19.241 -4.502 -35.452 1.00 49.78 87 THR A CA 1
ATOM 703 C C . THR A 1 87 ? 20.080 -4.631 -36.682 1.00 49.78 87 THR A C 1
ATOM 705 O O . THR A 1 87 ? 20.234 -3.692 -37.463 1.00 49.78 87 THR A O 1
ATOM 708 N N . GLN A 1 88 ? 20.785 -5.754 -36.726 1.00 52.34 88 GLN A N 1
ATOM 709 C CA . GLN A 1 88 ? 21.610 -6.126 -37.832 1.00 52.34 88 GLN A CA 1
ATOM 710 C C . GLN A 1 88 ? 20.639 -6.201 -38.996 1.00 52.34 88 GLN A C 1
ATOM 712 O O . GLN A 1 88 ? 19.764 -7.060 -39.064 1.00 52.34 88 GLN A O 1
ATOM 717 N N . CYS A 1 89 ? 20.725 -5.164 -39.816 1.00 44.44 89 CYS A N 1
ATOM 718 C CA . CYS A 1 89 ? 20.015 -4.979 -41.061 1.00 44.44 89 CYS A CA 1
ATOM 719 C C . CYS A 1 89 ? 20.019 -6.333 -41.793 1.00 44.44 89 CYS A C 1
ATOM 721 O O . CYS A 1 89 ? 21.083 -6.821 -42.177 1.00 44.44 89 CYS A O 1
ATOM 723 N N . ILE A 1 90 ? 18.850 -6.970 -41.946 1.00 54.38 90 ILE A N 1
ATOM 724 C CA . ILE A 1 90 ? 18.680 -8.243 -42.677 1.00 54.38 90 ILE A CA 1
ATOM 725 C C . ILE A 1 90 ? 18.729 -7.952 -44.189 1.00 54.38 90 ILE A C 1
ATOM 727 O O . ILE A 1 90 ? 17.907 -8.426 -44.965 1.00 54.38 90 ILE A O 1
ATOM 731 N N . CYS A 1 91 ? 19.655 -7.107 -44.647 1.00 44.66 91 CYS A N 1
ATOM 732 C CA . CYS A 1 91 ? 19.935 -7.000 -46.068 1.00 44.66 91 CYS A CA 1
ATOM 733 C C . CYS A 1 91 ? 20.999 -8.046 -46.400 1.00 44.66 91 CYS A C 1
ATOM 735 O O . CYS A 1 91 ? 22.212 -7.833 -46.335 1.00 44.66 91 CYS A O 1
ATOM 737 N N . SER A 1 92 ? 20.524 -9.237 -46.740 1.00 51.00 92 SER A N 1
ATOM 738 C CA . SER A 1 92 ? 21.326 -10.191 -47.483 1.00 51.00 92 SER A CA 1
ATOM 739 C C . SER A 1 92 ? 21.915 -9.469 -48.703 1.00 51.00 92 SER A C 1
ATOM 741 O O . SER A 1 92 ? 21.179 -8.917 -49.516 1.00 51.00 92 SER A O 1
ATOM 743 N N . SER A 1 93 ? 23.244 -9.481 -48.824 1.00 54.00 93 SER A N 1
ATOM 744 C CA . SER A 1 93 ? 24.029 -9.244 -50.050 1.00 54.00 93 SER A CA 1
ATOM 745 C C . SER A 1 93 ? 24.437 -7.833 -50.523 1.00 54.00 93 SER A C 1
ATOM 747 O O . SER A 1 93 ? 25.025 -7.752 -51.597 1.00 54.00 93 SER A O 1
ATOM 749 N N . ASN A 1 94 ? 24.315 -6.739 -49.755 1.00 51.09 94 ASN A N 1
ATOM 750 C CA . ASN A 1 94 ? 25.067 -5.517 -50.122 1.00 51.09 94 ASN A CA 1
ATOM 751 C C . ASN A 1 94 ? 25.484 -4.657 -48.917 1.00 51.09 94 ASN A C 1
ATOM 753 O O . ASN A 1 94 ? 24.677 -3.949 -48.321 1.00 51.09 94 ASN A O 1
ATOM 757 N N . THR A 1 95 ? 26.769 -4.710 -48.561 1.00 53.38 95 THR A N 1
ATOM 758 C CA . THR A 1 95 ? 27.345 -4.054 -47.373 1.00 53.38 95 THR A CA 1
ATOM 759 C C . THR A 1 95 ? 27.455 -2.531 -47.473 1.00 53.38 95 THR A C 1
ATOM 761 O O . THR A 1 95 ? 27.791 -1.899 -46.475 1.00 53.38 95 THR A O 1
ATOM 764 N N . ASN A 1 96 ? 27.138 -1.919 -48.619 1.00 53.31 96 ASN A N 1
ATOM 765 C CA . ASN A 1 96 ? 27.277 -0.471 -48.815 1.00 53.31 96 ASN A CA 1
ATOM 766 C C . ASN A 1 96 ? 25.958 0.310 -48.863 1.00 53.31 96 ASN A C 1
ATOM 768 O O . ASN A 1 96 ? 25.964 1.486 -49.226 1.00 53.31 96 ASN A O 1
ATOM 772 N N . GLN A 1 97 ? 24.826 -0.288 -48.476 1.00 47.88 97 GLN A N 1
ATOM 773 C CA . GLN A 1 97 ? 23.557 0.445 -48.488 1.00 47.88 97 GLN A CA 1
ATOM 774 C C . GLN A 1 97 ? 22.583 0.073 -47.359 1.00 47.88 97 GLN A C 1
ATOM 776 O O . GLN A 1 97 ? 21.387 -0.047 -47.599 1.00 47.88 97 GLN A O 1
ATOM 781 N N . CYS A 1 98 ? 23.058 -0.043 -46.109 1.00 46.81 98 CYS A N 1
ATOM 782 C CA . CYS A 1 98 ? 22.166 0.144 -44.950 1.00 46.81 98 CYS A CA 1
ATOM 783 C C . CYS A 1 98 ? 22.139 1.638 -44.590 1.00 46.81 98 CYS A C 1
ATOM 785 O O . CYS A 1 98 ? 23.147 2.171 -44.114 1.00 46.81 98 CYS A O 1
ATOM 787 N N . PRO A 1 99 ? 21.022 2.341 -44.846 1.00 51.38 99 PRO A N 1
ATOM 788 C CA . PRO A 1 99 ? 20.928 3.776 -44.653 1.00 51.38 99 PRO A CA 1
ATOM 789 C C . PRO A 1 99 ? 20.740 4.100 -43.167 1.00 51.38 99 PRO A C 1
ATOM 791 O O . PRO A 1 99 ? 20.061 3.378 -42.443 1.00 51.38 99 PRO A O 1
ATOM 794 N N . THR A 1 100 ? 21.306 5.238 -42.754 1.00 55.66 100 THR A N 1
ATOM 795 C CA . THR A 1 100 ? 21.266 5.868 -41.412 1.00 55.66 100 THR A CA 1
ATOM 796 C C . THR A 1 100 ? 22.407 5.486 -40.442 1.00 55.66 100 THR A C 1
ATOM 798 O O . THR A 1 100 ? 22.214 5.000 -39.326 1.00 55.66 100 THR A O 1
ATOM 801 N N . LEU A 1 101 ? 23.649 5.807 -40.845 1.00 58.16 101 LEU A N 1
ATOM 802 C CA . LEU A 1 101 ? 24.822 5.901 -39.946 1.00 58.16 101 LEU A CA 1
ATOM 803 C C . LEU A 1 101 ? 24.674 7.013 -38.884 1.00 58.16 101 LEU A C 1
ATOM 805 O O . LEU A 1 101 ? 25.403 7.038 -37.891 1.00 58.16 101 LEU A O 1
ATOM 809 N N . PHE A 1 102 ? 23.735 7.927 -39.106 1.00 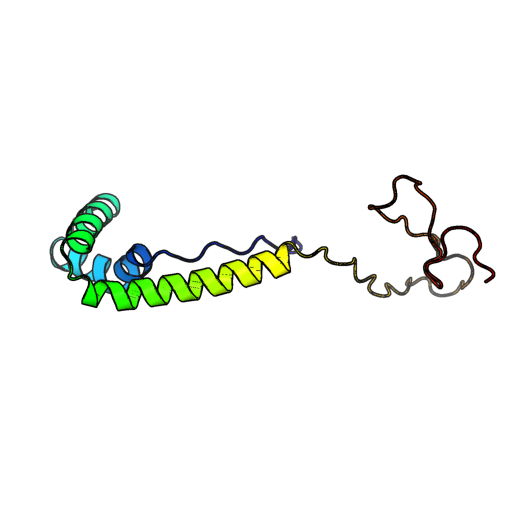60.25 102 PHE A N 1
ATOM 810 C CA . PHE A 1 102 ? 23.539 9.125 -38.312 1.00 60.25 102 PHE A CA 1
ATOM 811 C C . PHE A 1 102 ? 22.371 8.961 -37.343 1.00 60.25 102 PHE A C 1
ATOM 813 O O . PHE A 1 102 ? 21.263 8.610 -37.746 1.00 60.25 102 PHE A O 1
ATOM 820 N N . VAL A 1 103 ? 22.640 9.215 -36.066 1.00 64.81 103 VAL A N 1
ATOM 821 C CA . VAL A 1 103 ? 21.637 9.321 -34.999 1.00 64.81 103 VAL A CA 1
ATOM 822 C C . VAL A 1 103 ? 21.612 10.777 -34.544 1.00 64.81 103 VAL A C 1
ATOM 824 O O . VAL A 1 103 ? 22.661 11.410 -34.495 1.00 64.81 103 VAL A O 1
ATOM 827 N N . TYR A 1 104 ? 20.442 11.320 -34.225 1.00 67.12 104 TYR A N 1
ATOM 828 C CA . TYR A 1 104 ? 20.326 12.657 -33.639 1.00 67.12 104 TYR A CA 1
ATOM 829 C C . TYR A 1 104 ? 20.240 12.539 -32.117 1.00 67.12 104 TYR A C 1
ATOM 831 O O . TYR A 1 104 ? 19.543 11.662 -31.604 1.00 67.12 104 TYR A O 1
A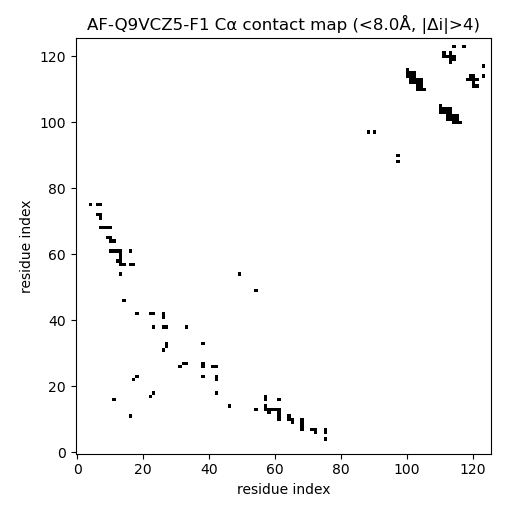TOM 839 N N . ASP A 1 105 ? 20.948 13.409 -31.402 1.00 65.56 105 ASP A N 1
ATOM 840 C CA . ASP A 1 105 ? 20.833 13.539 -29.950 1.00 65.56 105 ASP A CA 1
ATOM 841 C C . ASP A 1 105 ? 19.632 14.428 -29.630 1.00 65.56 105 ASP A C 1
ATOM 843 O O . ASP A 1 105 ? 19.611 15.606 -29.966 1.00 65.56 105 ASP A O 1
ATOM 847 N N . THR A 1 106 ? 18.603 13.855 -29.006 1.00 68.50 106 THR A N 1
ATOM 848 C CA . THR A 1 106 ? 17.369 14.579 -28.668 1.00 68.50 106 THR A CA 1
ATOM 849 C C . THR A 1 106 ? 17.564 15.635 -27.581 1.00 68.50 106 THR A C 1
ATOM 851 O O . THR A 1 106 ? 16.633 16.389 -27.317 1.00 68.50 106 THR A O 1
ATOM 854 N N . MET A 1 107 ? 18.723 15.664 -26.914 1.00 69.12 107 MET A N 1
ATOM 855 C CA . MET A 1 107 ? 19.084 16.718 -25.961 1.00 69.12 107 MET A CA 1
ATOM 856 C C . MET A 1 107 ? 19.890 17.847 -26.614 1.00 69.12 107 MET A C 1
ATOM 858 O O . MET A 1 107 ? 20.153 18.856 -25.963 1.00 69.12 107 MET A O 1
ATOM 862 N N . ASP A 1 108 ? 20.298 17.679 -27.874 1.00 65.69 108 ASP A N 1
ATOM 863 C CA . ASP A 1 108 ? 21.086 18.654 -28.613 1.00 65.69 108 ASP A CA 1
ATOM 864 C C . ASP A 1 108 ? 20.236 19.330 -29.696 1.00 65.69 108 ASP A C 1
ATOM 866 O O . ASP A 1 108 ? 20.006 18.788 -30.781 1.00 65.69 108 ASP A O 1
ATOM 870 N N . ASP A 1 109 ? 19.813 20.562 -29.408 1.00 71.00 109 ASP A N 1
ATOM 871 C CA . ASP A 1 109 ? 19.035 21.401 -30.326 1.00 71.00 109 ASP A CA 1
ATOM 872 C C . ASP A 1 109 ? 19.777 21.711 -31.638 1.00 71.00 109 ASP A C 1
ATOM 874 O O . ASP A 1 109 ? 19.162 22.170 -32.601 1.00 71.00 109 ASP A O 1
ATOM 878 N N . SER A 1 110 ? 21.088 21.443 -31.726 1.00 76.50 110 SER A N 1
ATOM 879 C CA . SER A 1 110 ? 21.855 21.664 -32.956 1.00 76.50 110 SER A CA 1
ATOM 880 C C . SER A 1 110 ? 21.433 20.754 -34.116 1.00 76.50 110 SER A C 1
ATOM 882 O O . SER A 1 110 ? 21.894 20.967 -35.239 1.00 76.50 110 SER A O 1
ATOM 884 N N . MET A 1 111 ? 20.584 19.740 -33.864 1.00 69.06 111 MET A N 1
ATOM 885 C CA . MET A 1 111 ? 20.179 18.705 -34.830 1.00 69.06 111 MET A CA 1
ATOM 886 C C . MET A 1 111 ? 21.383 18.133 -35.595 1.00 69.06 111 MET A C 1
ATOM 888 O O . MET A 1 111 ? 21.269 17.719 -36.752 1.00 69.06 111 MET A O 1
ATOM 892 N N . THR A 1 112 ? 22.561 18.123 -34.964 1.00 66.81 112 THR A N 1
ATOM 893 C CA . THR A 1 112 ? 23.779 17.647 -35.606 1.00 66.81 112 THR A CA 1
ATOM 894 C C . THR A 1 112 ? 23.761 16.120 -35.646 1.00 66.81 112 THR A C 1
ATOM 896 O O . THR A 1 112 ? 23.574 15.465 -34.617 1.00 66.81 112 THR A O 1
ATOM 899 N N . PRO A 1 113 ? 23.911 15.513 -36.834 1.00 67.44 113 PRO A N 1
ATOM 900 C CA . PRO A 1 113 ? 23.910 14.067 -36.956 1.00 67.44 113 PRO A CA 1
ATOM 90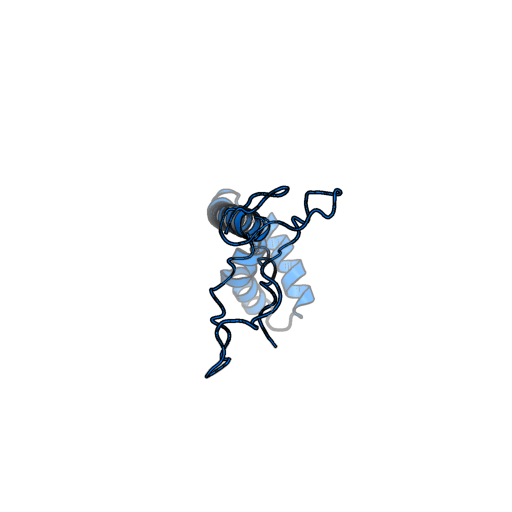1 C C . PRO A 1 113 ? 25.186 13.479 -36.335 1.00 67.44 113 PRO A C 1
ATOM 903 O O . PRO A 1 113 ? 26.301 13.788 -36.751 1.00 67.44 113 PRO A O 1
ATOM 906 N N . ILE A 1 114 ? 25.027 12.590 -35.358 1.00 67.25 114 ILE A N 1
ATOM 907 C CA . ILE A 1 114 ? 26.123 11.901 -34.673 1.00 67.25 114 ILE A CA 1
ATOM 908 C C . ILE A 1 114 ? 26.469 10.616 -35.416 1.00 67.25 114 ILE A C 1
ATOM 910 O O . ILE A 1 114 ? 25.599 9.789 -35.703 1.00 67.25 114 ILE A O 1
ATOM 914 N N . CYS A 1 115 ? 27.759 10.410 -35.682 1.00 65.12 115 CYS A N 1
ATOM 915 C CA . CYS A 1 115 ? 28.259 9.162 -36.253 1.00 65.12 115 CYS A CA 1
ATOM 916 C C . CYS A 1 115 ? 28.095 8.020 -35.234 1.00 65.12 115 CYS A C 1
ATOM 918 O O . CYS A 1 115 ? 28.796 7.995 -34.224 1.00 65.12 115 CYS A O 1
ATOM 920 N N . ARG A 1 116 ? 27.224 7.033 -35.501 1.00 66.56 116 ARG A N 1
ATOM 921 C CA . ARG A 1 116 ? 26.948 5.906 -34.579 1.00 66.56 116 ARG A CA 1
ATOM 922 C C . ARG A 1 116 ? 28.207 5.158 -34.116 1.00 66.56 116 ARG A C 1
ATOM 924 O O . ARG A 1 116 ? 28.236 4.648 -33.004 1.00 66.56 116 ARG A O 1
ATOM 931 N N . LYS A 1 117 ? 29.240 5.074 -34.964 1.00 64.94 117 LYS A N 1
ATOM 932 C CA . LYS A 1 117 ? 30.470 4.314 -34.674 1.00 64.94 117 LYS A CA 1
ATOM 933 C C . LYS A 1 117 ? 31.398 4.985 -33.661 1.00 64.94 117 LYS A C 1
ATOM 935 O O . LYS A 1 117 ? 32.070 4.281 -32.922 1.00 64.94 117 LYS A O 1
ATOM 940 N N . CYS A 1 118 ? 31.491 6.313 -33.663 1.00 74.31 118 CYS A N 1
ATOM 941 C CA . CYS A 1 118 ? 32.462 7.037 -32.831 1.00 74.31 118 CYS A CA 1
ATOM 942 C C . CYS A 1 118 ? 31.842 8.128 -31.954 1.00 74.31 118 CYS A C 1
ATOM 944 O O . CYS A 1 118 ? 32.575 8.797 -31.233 1.00 74.31 118 CYS A O 1
ATOM 946 N N . LEU A 1 119 ? 30.521 8.323 -32.022 1.00 62.97 119 LEU A N 1
ATOM 947 C CA . LEU A 1 119 ? 29.771 9.332 -31.270 1.00 62.97 119 LEU A CA 1
ATOM 948 C C . LEU A 1 119 ? 30.254 10.781 -31.499 1.00 62.97 119 LEU A C 1
ATOM 950 O O . LEU A 1 119 ? 29.920 11.679 -30.729 1.00 62.97 119 LEU A O 1
ATOM 954 N N . SER A 1 120 ? 31.005 11.043 -32.578 1.00 63.09 120 SER A N 1
ATOM 955 C CA . SER A 1 120 ? 31.453 12.394 -32.927 1.00 63.09 120 SER A CA 1
ATOM 956 C C . SER A 1 120 ? 30.408 13.135 -33.775 1.00 63.09 120 SER A C 1
ATOM 958 O O . SER A 1 120 ? 29.812 12.566 -34.694 1.00 63.09 120 SER A O 1
ATOM 960 N N . LYS A 1 121 ? 30.182 14.417 -33.444 1.00 63.25 121 LYS A N 1
ATOM 961 C CA . LYS A 1 121 ? 29.158 15.298 -34.049 1.00 63.25 121 LYS A CA 1
ATOM 962 C C . LYS A 1 121 ? 29.595 15.975 -35.354 1.00 63.25 121 LYS A C 1
ATOM 964 O O . LYS A 1 121 ? 28.753 16.339 -36.162 1.00 63.25 121 LYS A O 1
ATOM 969 N N . THR A 1 122 ? 30.896 16.184 -35.567 1.00 62.72 122 THR A N 1
ATOM 970 C CA . THR A 1 122 ? 31.365 17.155 -36.579 1.00 62.72 122 THR A CA 1
ATOM 971 C C . THR A 1 122 ? 32.301 16.594 -37.644 1.00 62.72 122 THR A C 1
ATOM 973 O O . THR A 1 122 ? 32.384 17.165 -38.729 1.00 62.72 122 THR A O 1
ATOM 976 N N . ARG A 1 123 ? 33.006 15.483 -37.391 1.00 58.53 123 ARG A N 1
ATOM 977 C CA . ARG A 1 123 ? 33.909 14.879 -38.386 1.00 58.53 123 ARG A CA 1
ATOM 978 C C . ARG A 1 123 ? 34.189 13.414 -38.051 1.00 58.53 123 ARG A C 1
ATOM 980 O O . ARG A 1 123 ? 35.039 13.108 -37.219 1.00 58.53 123 ARG A O 1
ATOM 987 N N . CYS A 1 124 ? 33.446 12.503 -38.671 1.00 56.09 124 CYS A N 1
ATOM 988 C CA . CYS A 1 124 ? 33.766 11.075 -38.651 1.00 56.09 124 CYS A CA 1
ATOM 989 C C . CYS A 1 124 ? 34.830 10.832 -39.741 1.00 56.09 124 CYS A C 1
ATOM 991 O O . CYS A 1 124 ? 34.634 11.269 -40.870 1.00 56.09 124 CYS A O 1
ATOM 993 N N . LEU A 1 125 ? 35.971 10.218 -39.404 1.00 63.47 125 LEU A N 1
ATOM 994 C CA . LEU A 1 125 ? 37.064 9.900 -40.349 1.00 63.47 125 LEU A CA 1
ATOM 995 C C . LEU A 1 125 ? 37.040 8.428 -40.813 1.00 63.47 125 LEU A C 1
ATOM 997 O O . LEU A 1 125 ? 38.052 7.920 -41.288 1.00 63.47 125 LEU A O 1
ATOM 1001 N N . HIS A 1 126 ? 35.911 7.740 -40.623 1.00 58.34 126 HIS A N 1
ATOM 1002 C CA . HIS A 1 126 ? 35.660 6.407 -41.178 1.00 58.34 126 HIS A CA 1
ATOM 1003 C C . HIS A 1 126 ? 35.107 6.525 -42.593 1.00 58.34 126 HIS A C 1
ATOM 1005 O O . HIS A 1 126 ? 35.474 5.665 -43.419 1.00 58.34 126 HIS A O 1
#

Organism: Drosophila melanogaster (NCBI:txid7227)

Secondary structure (DSSP, 8-state):
-----PPPPPPPPHHHHHIIIIIHHHHHHH-TT--HHHHHHHHHHHHHHS-HHHHHHHHHHHHHHHHHHHHHHHHHHS-------------TT-TT-----EEE-TT-TT-PEEETTT--SS----

Solvent-accessible surface area (backbone atoms only — not comparable to full-atom values): 7934 Å² total; per-residue (Å²): 134,80,81,72,76,70,76,73,74,82,62,63,50,28,67,54,52,43,37,70,74,46,40,53,59,55,48,39,70,80,39,70,84,56,50,76,67,56,48,51,52,53,40,51,54,52,60,69,72,48,58,68,74,71,44,44,64,35,42,52,53,24,49,53,45,45,52,53,42,52,51,51,41,51,64,66,68,42,80,72,69,75,74,72,66,80,72,70,74,86,62,83,91,56,95,88,70,78,84,74,62,54,45,68,54,92,87,45,91,78,69,48,51,20,35,70,90,75,69,37,60,85,72,78,91,125

Foldseek 3Di:
DDCPVDQQDQDDALLRVCCVPPQLVVCCVVPVPDDPVRSVVVSVVVVVVDDVVVSVVSRVVNVVSRVVSVVSNVVVPPPPPVPPPPPPPPPPDDPPDPDDLFDADPVDPVSQTARVVPRDRPDDPD

Nearest PDB structures (foldseek):
  1hsm-assembly1_A  TM=8.956E-01  e=1.650E-03  Cricetulus griseus
  2co9-assembly1_A  TM=6.124E-01  e=8.918E-04  Mus musculus
  6erq-assembly2_G  TM=7.962E-01  e=1.566E-01  Homo sapiens
  3tq6-assembly1_A  TM=7.932E-01  e=1.884E-01  Homo sapiens

Sequence (126 aa):
MSDCGARPKKPMSAFMLWMNSTGRKHIKAEHPDFSVQEVSVKGGEMWRAMADEDKIVWQESATTAMAEYKEKLKQWNFPKEHRFSDTQCICSSNTNQCPTLFVYDTMDDSMTPICRKCLSKTRCLH

Radius of gyration: 27.35 Å; Cα contacts (8 Å, |Δi|>4): 78; chains: 1; bounding box: 63×34×68 Å